Protein AF-A0A9D5UVC3-F1 (afdb_monomer_lite)

Radius of gyration: 24.71 Å; chains: 1; bounding box: 55×66×66 Å

Structure (mmCIF, N/CA/C/O backbone):
data_AF-A0A9D5UVC3-F1
#
_entry.id   AF-A0A9D5UVC3-F1
#
loop_
_atom_site.group_PDB
_atom_site.id
_atom_site.type_symbol
_atom_site.label_atom_id
_atom_site.label_alt_id
_atom_site.label_comp_id
_atom_site.label_asym_id
_atom_site.label_entity_id
_atom_site.label_seq_id
_atom_site.pdbx_PDB_ins_code
_atom_site.Cartn_x
_atom_site.Cartn_y
_atom_site.Cartn_z
_atom_site.occupancy
_atom_site.B_iso_or_equiv
_atom_site.auth_seq_id
_atom_site.auth_comp_id
_atom_site.auth_asym_id
_atom_site.auth_atom_id
_atom_site.pdbx_PDB_model_num
ATOM 1 N N . MET A 1 1 ? -4.762 8.737 14.247 1.00 77.88 1 MET A N 1
ATOM 2 C CA . MET A 1 1 ? -5.293 8.093 13.021 1.00 77.88 1 MET A CA 1
ATOM 3 C C . MET A 1 1 ? -6.642 7.444 13.323 1.00 77.88 1 MET A C 1
ATOM 5 O O . MET A 1 1 ? -6.804 6.966 14.441 1.00 77.88 1 MET A O 1
ATOM 9 N N . LEU A 1 2 ? -7.604 7.465 12.393 1.00 88.44 2 LEU A N 1
ATOM 10 C CA . LEU A 1 2 ? -8.860 6.707 12.520 1.00 88.44 2 LEU A CA 1
ATOM 11 C C . LEU A 1 2 ? -8.697 5.312 11.890 1.00 88.44 2 LEU A C 1
ATOM 13 O O . LEU A 1 2 ? -7.857 5.165 10.998 1.00 88.44 2 LEU A O 1
ATOM 17 N N . PRO A 1 3 ? -9.431 4.293 12.371 1.00 95.75 3 PRO A N 1
ATOM 18 C CA . PRO A 1 3 ? -9.443 2.984 11.737 1.00 95.75 3 PRO A CA 1
ATOM 19 C C . PRO A 1 3 ? -10.254 3.008 10.436 1.00 95.75 3 PRO A C 1
ATOM 21 O O . PRO A 1 3 ? -11.288 3.670 10.378 1.00 95.75 3 PRO A O 1
ATOM 24 N N . HIS A 1 4 ? -9.792 2.267 9.428 1.00 97.69 4 HIS A N 1
ATOM 25 C CA . HIS A 1 4 ? -10.436 2.128 8.120 1.00 97.69 4 HIS A CA 1
ATOM 26 C C . HIS A 1 4 ? -10.384 0.685 7.624 1.00 97.69 4 HIS A C 1
ATOM 28 O O . HIS A 1 4 ? -9.487 -0.079 7.997 1.00 97.69 4 HIS A O 1
ATOM 34 N N . ARG A 1 5 ? -11.345 0.324 6.770 1.00 98.12 5 ARG A N 1
ATOM 35 C CA . ARG A 1 5 ? -11.509 -1.044 6.265 1.00 98.12 5 ARG A CA 1
ATOM 36 C C . ARG A 1 5 ? -10.545 -1.412 5.143 1.00 98.12 5 ARG A C 1
ATOM 38 O O . ARG A 1 5 ? -10.049 -2.533 5.112 1.00 98.12 5 ARG A O 1
ATOM 45 N N . TYR A 1 6 ? -10.337 -0.517 4.185 1.00 98.75 6 TYR A N 1
ATOM 46 C CA . TYR A 1 6 ? -9.490 -0.776 3.026 1.00 98.75 6 TYR A CA 1
ATOM 47 C C . TYR A 1 6 ? -8.231 0.059 3.124 1.00 98.75 6 TYR A C 1
ATOM 49 O O . TYR A 1 6 ? -8.302 1.264 3.364 1.00 98.75 6 TYR A O 1
ATOM 57 N N . TRP A 1 7 ? -7.098 -0.565 2.835 1.00 98.69 7 TRP A N 1
ATOM 58 C CA . TRP A 1 7 ? -5.808 0.104 2.771 1.00 98.69 7 TRP A CA 1
ATOM 59 C C . TRP A 1 7 ? -5.109 -0.255 1.470 1.00 98.69 7 TRP A C 1
ATOM 61 O O . TRP A 1 7 ? -5.012 -1.427 1.112 1.00 98.69 7 TRP A O 1
ATOM 71 N N . ARG A 1 8 ? -4.644 0.760 0.743 1.00 98.62 8 ARG A N 1
ATOM 72 C CA . ARG A 1 8 ? -4.061 0.636 -0.593 1.00 98.62 8 ARG A CA 1
ATOM 73 C C . ARG A 1 8 ? -2.726 1.350 -0.661 1.00 98.62 8 ARG A C 1
ATOM 75 O O . ARG A 1 8 ? -2.625 2.509 -0.268 1.00 98.62 8 ARG A O 1
ATOM 82 N N . ILE A 1 9 ? -1.738 0.684 -1.243 1.00 98.75 9 ILE A N 1
ATOM 83 C CA . ILE A 1 9 ? -0.513 1.323 -1.714 1.00 98.75 9 ILE A CA 1
ATOM 84 C C . ILE A 1 9 ? -0.660 1.517 -3.218 1.00 98.75 9 ILE A C 1
ATOM 86 O O . ILE A 1 9 ? -0.867 0.558 -3.963 1.00 98.75 9 ILE A O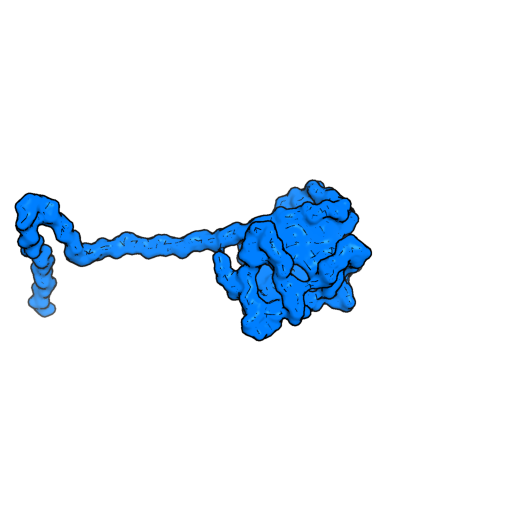 1
ATOM 90 N N . HIS A 1 10 ? -0.607 2.772 -3.652 1.00 98.50 10 HIS A N 1
ATOM 91 C CA . HIS A 1 10 ? -0.642 3.153 -5.059 1.00 98.50 10 HIS A CA 1
ATOM 92 C C . HIS A 1 10 ? 0.732 3.680 -5.455 1.00 98.50 10 HIS A C 1
ATOM 94 O O . HIS A 1 10 ? 1.192 4.695 -4.934 1.00 98.50 10 HIS A O 1
ATOM 100 N N . ILE A 1 11 ? 1.391 2.944 -6.336 1.00 98.44 11 ILE A N 1
ATOM 101 C CA . ILE A 1 11 ? 2.739 3.205 -6.821 1.00 98.44 11 ILE A CA 1
ATOM 102 C C . ILE A 1 11 ? 2.607 4.072 -8.062 1.00 98.44 11 ILE A C 1
ATOM 104 O O . ILE A 1 11 ? 1.760 3.820 -8.909 1.00 98.44 11 ILE A O 1
ATOM 108 N N . THR A 1 12 ? 3.431 5.109 -8.144 1.00 96.69 12 THR A N 1
ATOM 109 C CA . THR A 1 12 ? 3.479 6.012 -9.298 1.00 96.69 12 THR A CA 1
ATOM 110 C C . THR A 1 12 ? 4.791 5.883 -10.062 1.00 96.69 12 THR A C 1
ATOM 112 O O . THR A 1 12 ? 4.869 6.292 -11.216 1.00 96.69 12 THR A O 1
ATOM 115 N N . GLN A 1 13 ? 5.821 5.303 -9.440 1.00 97.44 13 GLN A N 1
ATOM 116 C CA . GLN A 1 13 ? 7.110 5.075 -10.077 1.00 97.44 13 GLN A CA 1
ATOM 117 C C . GLN A 1 13 ? 7.876 3.936 -9.397 1.00 97.44 13 GLN A C 1
ATOM 119 O O . GLN A 1 13 ? 7.963 3.878 -8.169 1.00 97.44 13 GLN A O 1
ATOM 124 N N . SER A 1 14 ? 8.456 3.041 -10.196 1.00 97.69 14 SER A N 1
ATOM 125 C CA . SER A 1 14 ? 9.523 2.131 -9.765 1.00 97.69 14 SER A CA 1
ATOM 126 C C . SER A 1 14 ? 10.891 2.813 -9.853 1.00 97.69 14 SER A C 1
ATOM 128 O O . SER A 1 14 ? 11.050 3.762 -10.615 1.00 97.69 14 SER A O 1
ATOM 130 N N . THR A 1 15 ? 11.903 2.286 -9.171 1.00 97.62 15 THR A N 1
ATOM 131 C CA . THR A 1 15 ? 13.302 2.770 -9.239 1.00 97.62 15 THR A CA 1
ATOM 132 C C . THR A 1 15 ? 13.918 2.769 -10.645 1.00 97.62 15 THR A C 1
ATOM 134 O O . THR A 1 15 ? 14.904 3.463 -10.893 1.00 97.62 15 THR A O 1
ATOM 137 N N . PHE A 1 16 ? 13.353 2.014 -11.592 1.00 94.94 16 PHE A N 1
ATOM 138 C CA . PHE A 1 16 ? 13.734 2.037 -13.010 1.00 94.94 16 PHE A CA 1
ATOM 139 C C . PHE A 1 16 ? 12.848 2.927 -13.892 1.00 94.94 16 PHE A C 1
ATOM 141 O O . PHE A 1 16 ? 13.066 3.018 -15.103 1.00 94.94 16 PHE A O 1
ATOM 148 N N . GLY A 1 17 ? 11.886 3.624 -13.295 1.00 95.69 17 GLY A N 1
ATOM 149 C CA . GLY A 1 17 ? 10.993 4.568 -13.950 1.00 95.69 17 GLY A CA 1
ATOM 150 C C . GLY A 1 17 ? 9.536 4.109 -13.988 1.00 95.69 17 GLY A C 1
ATOM 151 O O . GLY A 1 17 ? 9.196 2.945 -13.770 1.00 95.69 17 GLY A O 1
ATOM 152 N N . ALA A 1 18 ? 8.660 5.060 -14.303 1.00 95.94 18 ALA A N 1
ATOM 153 C CA . ALA A 1 18 ? 7.204 4.913 -14.323 1.00 95.94 18 ALA A CA 1
ATOM 154 C C . ALA A 1 18 ? 6.697 3.778 -15.238 1.00 95.94 18 ALA A C 1
ATOM 156 O O . ALA A 1 18 ? 5.767 3.051 -14.887 1.00 95.94 18 ALA A O 1
ATOM 157 N N . THR A 1 19 ? 7.361 3.554 -16.375 1.00 95.81 19 THR A N 1
ATOM 158 C CA . THR A 1 19 ? 6.969 2.546 -17.376 1.00 95.81 19 THR A CA 1
ATOM 159 C C . THR A 1 19 ? 7.496 1.139 -17.091 1.00 95.81 19 THR A C 1
ATOM 161 O O . THR A 1 19 ? 7.169 0.203 -17.822 1.00 95.81 19 THR A O 1
ATOM 164 N N . MET A 1 20 ? 8.305 0.982 -16.043 1.00 96.31 20 MET A N 1
ATOM 165 C CA . MET A 1 20 ? 8.898 -0.293 -15.646 1.00 96.31 20 MET A CA 1
ATOM 166 C C . MET A 1 20 ? 8.057 -0.987 -14.576 1.00 96.31 20 MET A C 1
ATOM 168 O O . MET A 1 20 ? 7.159 -0.390 -13.985 1.00 96.31 20 MET A O 1
ATOM 172 N N . GLN A 1 21 ? 8.327 -2.273 -14.366 1.00 97.00 21 GLN A N 1
ATOM 173 C CA . GLN A 1 21 ? 7.583 -3.115 -13.434 1.00 97.00 21 GLN A CA 1
ATOM 174 C C . GLN A 1 21 ? 7.979 -2.890 -11.975 1.00 97.00 21 GLN A C 1
ATOM 176 O O . GLN A 1 21 ? 9.071 -2.419 -11.673 1.00 97.00 21 GLN A O 1
ATOM 181 N N . VAL A 1 22 ? 7.082 -3.277 -11.070 1.00 98.00 22 VAL A N 1
ATOM 182 C CA . VAL A 1 22 ? 7.303 -3.235 -9.626 1.00 98.00 22 VAL A CA 1
ATOM 183 C C . VAL A 1 22 ? 7.017 -4.597 -8.999 1.00 98.00 22 VAL A C 1
ATOM 185 O O . VAL A 1 22 ? 6.075 -5.291 -9.393 1.00 98.00 22 VAL A O 1
ATOM 188 N N 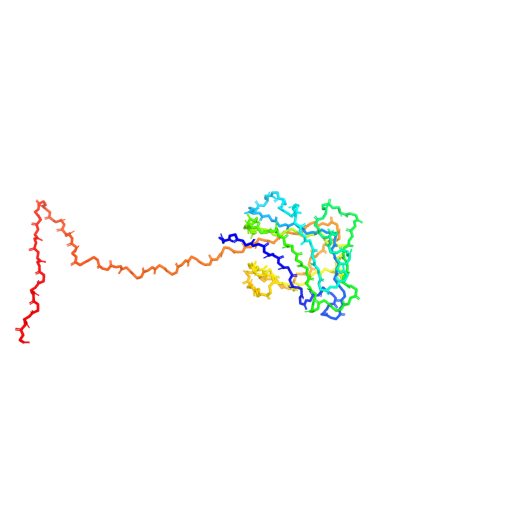. CYS A 1 23 ? 7.866 -4.992 -8.055 1.00 97.62 23 CYS A N 1
ATOM 189 C CA . CYS A 1 23 ? 7.928 -6.317 -7.467 1.00 97.62 23 CYS A CA 1
ATOM 190 C C . CYS A 1 23 ? 8.260 -6.243 -5.973 1.00 97.62 23 CYS A C 1
ATOM 192 O O . CYS A 1 23 ? 9.268 -5.661 -5.572 1.00 97.62 23 CYS A O 1
ATOM 194 N N . LEU A 1 24 ? 7.467 -6.929 -5.157 1.00 98.50 24 LEU A N 1
ATOM 195 C CA . LEU A 1 24 ? 7.690 -7.071 -3.719 1.00 98.50 24 LEU A CA 1
ATOM 196 C C . LEU A 1 24 ? 7.469 -8.532 -3.325 1.00 98.50 24 LEU A C 1
ATOM 198 O O . LEU A 1 24 ? 6.630 -9.214 -3.919 1.00 98.50 24 LEU A O 1
ATOM 202 N N . TYR A 1 25 ? 8.241 -8.997 -2.345 1.00 98.62 25 TYR A N 1
ATOM 203 C CA . TYR A 1 25 ? 7.977 -10.263 -1.674 1.00 98.62 25 TYR A CA 1
ATOM 204 C C . TYR A 1 25 ? 6.789 -10.107 -0.728 1.00 98.62 25 TYR A C 1
ATOM 206 O O . TYR A 1 25 ? 5.829 -10.833 -0.872 1.00 98.62 25 TYR A O 1
ATOM 214 N N . GLU A 1 26 ? 6.816 -9.107 0.157 1.00 98.44 26 GLU A N 1
ATOM 215 C CA . GLU A 1 26 ? 5.850 -8.985 1.256 1.00 98.44 26 GLU A CA 1
ATOM 216 C C . GLU A 1 26 ? 5.539 -7.516 1.567 1.00 98.44 26 GLU A C 1
ATOM 218 O O . GLU A 1 26 ? 6.385 -6.630 1.378 1.00 98.44 26 GLU A O 1
ATOM 223 N N . VAL A 1 27 ? 4.347 -7.272 2.102 1.00 98.75 27 VAL A N 1
ATOM 224 C CA . VAL A 1 27 ? 3.890 -6.017 2.685 1.00 98.75 27 VAL A CA 1
ATOM 225 C C . VAL A 1 27 ? 3.126 -6.307 3.971 1.00 98.75 27 VAL A C 1
ATOM 227 O O . VAL A 1 27 ? 2.152 -7.043 3.971 1.00 98.75 27 VAL A O 1
ATOM 230 N N . GLU A 1 28 ? 3.508 -5.640 5.054 1.00 98.69 28 GLU A N 1
ATOM 231 C CA . GLU A 1 28 ? 2.757 -5.688 6.311 1.00 98.69 28 GLU A CA 1
ATOM 232 C C . GLU A 1 28 ? 2.155 -4.323 6.624 1.00 98.69 28 GLU A C 1
ATOM 234 O O . GLU A 1 28 ? 2.770 -3.275 6.373 1.00 98.69 28 GLU A O 1
ATOM 239 N N . MET A 1 29 ? 0.979 -4.341 7.246 1.00 98.62 29 MET A N 1
ATOM 240 C CA . MET A 1 29 ? 0.320 -3.149 7.773 1.00 98.62 29 MET A CA 1
ATOM 241 C C . MET A 1 29 ? 0.219 -3.254 9.287 1.00 98.62 29 MET A C 1
ATOM 243 O O . MET A 1 29 ? -0.348 -4.205 9.817 1.00 98.62 29 MET A O 1
ATOM 247 N N . ARG A 1 30 ? 0.778 -2.269 9.994 1.00 98.56 30 ARG A N 1
ATOM 248 C CA . ARG A 1 30 ? 0.981 -2.344 11.444 1.00 98.56 30 ARG A CA 1
ATOM 249 C C . ARG A 1 30 ? 0.299 -1.187 12.153 1.00 98.56 30 ARG A C 1
ATOM 251 O O . ARG A 1 30 ? 0.525 -0.025 11.818 1.00 98.56 30 ARG A O 1
ATOM 258 N N . GLY A 1 31 ? -0.483 -1.490 13.184 1.00 96.81 31 GLY A N 1
ATOM 259 C CA . GLY A 1 31 ? -1.290 -0.496 13.906 1.00 96.81 31 GLY A CA 1
ATOM 260 C C . GLY A 1 31 ? -0.508 0.344 14.904 1.00 96.81 31 GLY A C 1
ATOM 261 O O . GLY A 1 31 ? -0.966 1.400 15.336 1.00 96.81 31 GLY A O 1
ATOM 262 N N . THR A 1 32 ? 0.704 -0.094 15.230 1.00 96.25 32 THR A N 1
ATOM 263 C CA . THR A 1 32 ? 1.704 0.668 15.973 1.00 96.25 32 THR A CA 1
ATOM 264 C C . THR A 1 32 ? 3.058 0.502 15.298 1.00 96.25 32 THR A C 1
ATOM 266 O O . THR A 1 32 ? 3.326 -0.541 14.706 1.00 96.25 32 THR A O 1
ATOM 269 N N . ILE A 1 33 ? 3.939 1.488 15.447 1.00 96.88 33 ILE A N 1
ATOM 270 C CA . ILE A 1 33 ? 5.326 1.413 14.966 1.00 96.88 33 ILE A CA 1
ATOM 271 C C . ILE A 1 33 ? 6.030 0.211 15.614 1.00 96.88 33 ILE A C 1
ATOM 273 O O . ILE A 1 33 ? 6.013 0.082 16.840 1.00 96.88 33 ILE A O 1
ATOM 277 N N . GLY A 1 34 ? 6.612 -0.678 14.802 1.00 96.44 34 GLY A N 1
ATOM 278 C CA . GLY A 1 34 ? 7.218 -1.933 15.262 1.00 96.44 34 GLY A CA 1
ATOM 279 C C . GLY A 1 34 ? 6.223 -2.969 15.803 1.00 96.44 34 GLY A C 1
ATOM 280 O O . GLY A 1 34 ? 6.638 -3.937 16.439 1.00 96.44 34 GLY A O 1
ATOM 281 N N . GLY A 1 35 ? 4.921 -2.750 15.598 1.00 97.62 35 GLY A N 1
ATOM 282 C CA . GLY A 1 35 ? 3.862 -3.685 15.965 1.00 97.62 35 GLY A CA 1
ATOM 283 C C . GLY A 1 35 ? 3.803 -4.911 15.047 1.00 97.62 35 GLY A C 1
ATOM 284 O O . GLY A 1 35 ? 4.536 -4.984 14.058 1.00 97.62 35 GLY A O 1
ATOM 285 N N . PRO A 1 36 ? 2.930 -5.881 15.367 1.00 98.19 36 PRO A N 1
ATOM 286 C CA . PRO A 1 36 ? 2.696 -7.027 14.499 1.00 98.19 36 PRO A CA 1
ATOM 287 C C . PRO A 1 36 ? 1.986 -6.606 13.209 1.00 98.19 36 PRO A C 1
ATOM 289 O O . PRO A 1 36 ? 1.276 -5.594 13.183 1.00 98.19 36 PRO A O 1
ATOM 292 N N . ASP A 1 37 ? 2.151 -7.422 12.171 1.00 98.50 37 ASP A N 1
ATOM 293 C CA . ASP A 1 37 ? 1.304 -7.371 10.986 1.00 98.50 37 ASP A CA 1
ATOM 294 C C . ASP A 1 37 ? -0.168 -7.602 11.357 1.00 98.50 37 ASP A C 1
ATOM 296 O O . ASP A 1 37 ? -0.490 -8.393 12.249 1.00 98.50 37 ASP A O 1
ATOM 300 N N . GLN A 1 38 ? -1.057 -6.882 10.681 1.00 98.38 38 GLN A N 1
ATOM 301 C CA . GLN A 1 38 ? -2.501 -6.996 10.833 1.00 98.38 38 GLN A CA 1
ATOM 302 C C . GLN A 1 38 ? -3.174 -7.660 9.634 1.00 98.38 38 GLN A C 1
ATOM 304 O O . GLN A 1 38 ? -4.367 -7.940 9.734 1.00 98.38 38 GLN A O 1
ATOM 309 N N . CYS A 1 39 ? -2.461 -7.887 8.525 1.00 98.12 39 CYS A N 1
ATOM 310 C CA . CYS A 1 39 ? -2.991 -8.421 7.270 1.00 98.12 39 CYS A CA 1
ATOM 311 C C . CYS A 1 39 ? -3.346 -9.920 7.346 1.00 98.12 39 CYS A C 1
ATOM 313 O O . CYS A 1 39 ? -2.932 -10.724 6.515 1.00 98.12 39 CYS A O 1
ATOM 315 N N . ASP A 1 40 ? -4.189 -10.287 8.310 1.00 95.31 40 ASP A N 1
ATOM 316 C CA . ASP A 1 40 ? -4.726 -11.629 8.520 1.00 95.31 40 ASP A CA 1
ATOM 317 C C . ASP A 1 40 ? -6.254 -11.650 8.343 1.00 95.31 40 ASP A C 1
ATOM 319 O O . ASP A 1 40 ? -6.968 -10.726 8.738 1.00 95.31 40 ASP A O 1
ATOM 323 N N . GLY A 1 41 ? -6.769 -12.723 7.740 1.00 94.94 41 GLY A N 1
ATOM 324 C CA . GLY A 1 41 ? -8.207 -12.965 7.561 1.00 94.94 41 GLY A CA 1
ATOM 325 C C . GLY A 1 41 ? -8.947 -12.086 6.538 1.00 94.94 41 GLY A C 1
ATOM 326 O O . GLY A 1 41 ? -10.136 -12.318 6.308 1.00 94.94 41 GLY A O 1
ATOM 327 N N . GLY A 1 42 ? -8.282 -11.113 5.913 1.00 97.69 42 GLY A N 1
ATOM 328 C CA . GLY A 1 42 ? -8.845 -10.247 4.877 1.00 97.69 42 GLY A CA 1
ATOM 329 C C . GLY A 1 42 ? -8.604 -10.735 3.445 1.00 97.69 42 GLY A C 1
ATOM 330 O O . GLY A 1 42 ? -8.238 -11.884 3.191 1.00 97.69 42 GLY A O 1
ATOM 331 N N . VAL A 1 43 ? -8.842 -9.846 2.478 1.00 98.62 43 VAL A N 1
ATOM 332 C CA . VAL A 1 43 ? -8.733 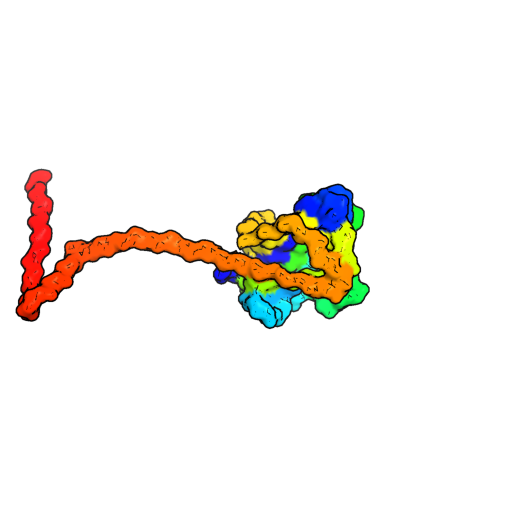-10.142 1.043 1.00 98.62 43 VAL A CA 1
ATOM 333 C C . VAL A 1 43 ? -7.770 -9.173 0.366 1.00 98.62 43 VAL A C 1
ATOM 335 O O . VAL A 1 43 ? -8.018 -7.969 0.285 1.00 98.62 43 VAL A O 1
ATOM 338 N N . ALA A 1 44 ? -6.692 -9.721 -0.188 1.00 98.75 44 ALA A N 1
ATOM 339 C CA . ALA A 1 44 ? -5.763 -8.981 -1.029 1.00 98.75 44 ALA A CA 1
ATOM 340 C C . ALA A 1 44 ? -6.308 -8.814 -2.455 1.00 98.75 44 ALA A C 1
ATOM 342 O O . ALA A 1 44 ? -6.886 -9.737 -3.034 1.00 98.75 44 ALA A O 1
ATOM 343 N N . SER A 1 45 ? -6.073 -7.650 -3.055 1.00 98.75 45 SER A N 1
ATOM 344 C CA . SER A 1 45 ? -6.325 -7.414 -4.481 1.00 98.75 45 SER A CA 1
ATOM 345 C C . SER A 1 45 ? -5.321 -6.431 -5.073 1.00 98.75 45 SER A C 1
ATOM 347 O O . SER A 1 45 ? -4.675 -5.675 -4.349 1.00 98.75 45 SER A O 1
ATOM 349 N N . ALA A 1 46 ? -5.161 -6.450 -6.393 1.00 98.56 46 ALA A N 1
ATOM 350 C CA . ALA A 1 46 ? -4.220 -5.596 -7.101 1.00 98.56 46 ALA A CA 1
ATOM 351 C C . ALA A 1 46 ? -4.723 -5.204 -8.493 1.00 98.56 46 ALA A C 1
ATOM 353 O O . ALA A 1 46 ? -5.446 -5.951 -9.152 1.00 98.56 46 ALA A O 1
ATOM 354 N N . SER A 1 47 ? -4.261 -4.044 -8.957 1.00 97.44 47 SER A N 1
ATOM 355 C CA . SER A 1 47 ? -4.449 -3.520 -10.320 1.00 97.44 47 SER A CA 1
ATOM 356 C C . SER A 1 47 ? -4.059 -4.513 -11.419 1.00 97.44 47 SER A C 1
ATOM 358 O O . SER A 1 47 ? -4.712 -4.603 -12.456 1.00 97.44 47 SER A O 1
ATOM 360 N N . HIS A 1 48 ? -2.992 -5.271 -11.174 1.00 97.00 48 HIS A N 1
ATOM 361 C CA . HIS A 1 48 ? -2.387 -6.223 -12.093 1.00 97.00 48 HIS A CA 1
ATOM 362 C C . HIS A 1 48 ? -2.073 -7.514 -11.349 1.00 97.00 48 HIS A C 1
ATOM 364 O O . HIS A 1 48 ? -1.827 -7.499 -10.143 1.00 97.00 48 HIS A O 1
ATOM 370 N N . ARG A 1 49 ? -2.060 -8.644 -12.068 1.00 97.25 49 ARG A N 1
ATOM 371 C CA . ARG A 1 49 ? -1.782 -9.972 -11.483 1.00 97.25 49 ARG A CA 1
ATOM 372 C C . ARG A 1 49 ? -2.558 -10.205 -10.182 1.00 97.25 49 ARG A C 1
ATOM 374 O O . ARG A 1 49 ? -2.001 -10.655 -9.184 1.00 97.25 49 ARG A O 1
ATOM 381 N N . ASN A 1 50 ? -3.846 -9.850 -10.190 1.00 98.06 50 ASN A N 1
ATOM 382 C CA . ASN A 1 50 ? -4.725 -9.967 -9.027 1.00 98.06 50 ASN A CA 1
ATOM 383 C C . ASN A 1 50 ? -4.804 -11.412 -8.504 1.00 98.06 50 ASN A C 1
ATOM 385 O O . ASN A 1 50 ? -4.957 -11.631 -7.310 1.00 98.06 50 ASN A O 1
ATOM 389 N N . ASP A 1 51 ? -4.611 -12.396 -9.388 1.00 98.12 51 ASP A N 1
ATOM 390 C CA . ASP A 1 51 ? -4.475 -13.820 -9.063 1.00 98.12 51 ASP A CA 1
ATOM 391 C C . ASP A 1 51 ? -3.301 -14.136 -8.119 1.00 98.12 51 ASP A C 1
ATOM 393 O O . ASP A 1 51 ? -3.248 -15.221 -7.548 1.00 98.12 51 ASP A O 1
ATOM 397 N N . ARG A 1 52 ? -2.368 -13.195 -7.943 1.00 98.25 52 ARG A N 1
ATOM 398 C CA . ARG A 1 52 ? -1.174 -13.312 -7.097 1.00 98.25 52 ARG A CA 1
ATOM 399 C C . ARG A 1 52 ? -1.078 -12.221 -6.037 1.00 98.25 52 ARG A C 1
ATOM 401 O O . ARG A 1 52 ? -0.053 -12.142 -5.372 1.00 98.25 52 ARG A O 1
ATOM 408 N N . ALA A 1 53 ? -2.100 -11.377 -5.884 1.00 98.56 53 ALA A N 1
ATOM 409 C CA . ALA A 1 53 ? -2.075 -10.278 -4.917 1.00 98.56 53 ALA A CA 1
ATOM 410 C C . ALA A 1 53 ? -1.897 -10.776 -3.473 1.00 98.56 53 ALA A C 1
ATOM 412 O O . ALA A 1 53 ? -1.259 -10.104 -2.674 1.00 98.56 53 ALA A O 1
ATOM 413 N N . TYR A 1 54 ? -2.406 -11.975 -3.165 1.00 98.44 54 TYR A N 1
ATOM 414 C CA . TYR A 1 54 ? -2.279 -12.604 -1.846 1.00 98.44 54 TYR A CA 1
ATOM 415 C C . TYR A 1 54 ? -0.826 -12.775 -1.387 1.00 98.44 54 TYR A C 1
ATOM 417 O O . TYR A 1 54 ? -0.577 -12.727 -0.193 1.00 98.44 54 TYR A O 1
ATOM 425 N N . ARG A 1 55 ? 0.126 -12.911 -2.321 1.00 98.62 55 ARG A N 1
ATOM 426 C CA . ARG A 1 55 ? 1.554 -13.067 -2.009 1.00 98.62 55 ARG A CA 1
ATOM 427 C C . ARG A 1 55 ? 2.170 -11.850 -1.346 1.00 98.62 55 ARG A C 1
ATOM 429 O O . ARG A 1 55 ? 3.246 -11.951 -0.805 1.00 98.62 55 ARG A O 1
ATOM 436 N N . LEU A 1 56 ? 1.529 -10.689 -1.450 1.00 98.62 56 LEU A N 1
ATOM 437 C CA . LEU A 1 56 ? 1.994 -9.493 -0.758 1.00 98.62 56 LEU A CA 1
ATOM 438 C C . LEU A 1 56 ? 1.661 -9.521 0.735 1.00 98.62 56 LEU A C 1
ATOM 440 O O . LEU A 1 56 ? 2.122 -8.632 1.426 1.00 98.62 56 LEU A O 1
ATOM 444 N N . PHE A 1 57 ? 0.819 -10.443 1.201 1.00 98.69 57 PHE A N 1
ATOM 445 C CA . PHE A 1 57 ? 0.232 -10.411 2.543 1.00 98.69 57 PHE A CA 1
ATOM 446 C C . PHE A 1 57 ? 0.121 -11.816 3.159 1.00 98.69 57 PHE A C 1
ATOM 448 O O . PHE A 1 57 ? -0.755 -12.064 3.987 1.00 98.69 57 PHE A O 1
ATOM 455 N N . ASP A 1 58 ? 0.914 -12.782 2.689 1.00 97.94 58 ASP A N 1
ATOM 456 C CA . ASP A 1 58 ? 0.859 -14.176 3.143 1.00 97.94 58 ASP A CA 1
ATOM 457 C C . ASP A 1 58 ? 1.992 -14.541 4.114 1.00 97.94 58 ASP A C 1
ATOM 459 O O . ASP A 1 58 ? 2.114 -15.703 4.514 1.00 97.94 58 ASP A O 1
ATOM 463 N N . ASN A 1 59 ? 2.775 -13.549 4.548 1.00 97.62 59 ASN A N 1
ATOM 464 C CA . ASN A 1 59 ? 3.936 -13.696 5.417 1.00 97.62 59 ASN A CA 1
ATOM 465 C C . ASN A 1 59 ? 4.988 -14.674 4.849 1.00 97.62 59 ASN A C 1
ATOM 467 O O . ASN A 1 59 ? 5.709 -15.339 5.607 1.00 97.62 59 ASN A O 1
ATOM 471 N N . ASN A 1 60 ? 5.096 -14.781 3.518 1.00 97.38 60 ASN A N 1
ATOM 472 C CA . ASN A 1 60 ? 6.028 -15.674 2.836 1.00 97.38 60 ASN A CA 1
ATOM 473 C C . ASN A 1 60 ? 7.116 -14.896 2.071 1.00 97.38 60 ASN A C 1
ATOM 475 O O . ASN A 1 60 ? 6.959 -14.575 0.892 1.00 97.38 60 ASN A O 1
ATOM 479 N N . PRO A 1 61 ? 8.327 -14.743 2.642 1.00 96.44 61 PRO A N 1
ATOM 480 C CA . PRO A 1 61 ? 9.392 -13.941 2.038 1.00 96.44 61 PRO A CA 1
ATOM 481 C C . PRO A 1 61 ? 10.058 -14.592 0.808 1.00 96.44 61 PRO A C 1
ATOM 483 O O . PRO A 1 61 ? 11.077 -14.097 0.328 1.00 96.44 61 PRO A O 1
ATOM 486 N N . SER A 1 62 ? 9.556 -15.739 0.334 1.00 96.25 62 SER A N 1
ATOM 487 C CA . SER A 1 62 ? 10.094 -16.471 -0.825 1.00 96.25 62 SER A CA 1
ATOM 488 C C . SER A 1 62 ? 9.192 -16.405 -2.059 1.00 96.25 62 SER A C 1
ATOM 490 O O . SER A 1 62 ? 9.632 -16.757 -3.158 1.00 96.25 62 SER A O 1
ATOM 492 N N . GLU A 1 63 ? 7.942 -15.970 -1.905 1.00 97.50 63 GLU A N 1
ATOM 493 C CA . GLU A 1 63 ? 7.022 -15.728 -3.011 1.00 97.50 63 GLU A CA 1
ATOM 494 C C . GLU A 1 63 ? 6.853 -14.230 -3.229 1.00 97.50 63 GLU A C 1
ATOM 496 O O . GLU A 1 63 ? 7.024 -13.438 -2.319 1.00 97.50 63 GLU A O 1
ATOM 501 N N . TYR A 1 64 ? 6.588 -13.828 -4.471 1.00 98.00 64 TYR A N 1
ATOM 502 C CA . TYR A 1 64 ? 6.470 -12.416 -4.811 1.00 98.00 64 TYR A CA 1
ATOM 503 C C . TYR A 1 64 ? 5.266 -12.149 -5.696 1.00 98.00 64 TYR A C 1
ATOM 505 O O . TYR A 1 64 ? 4.854 -12.983 -6.526 1.00 98.00 64 TYR A O 1
ATOM 513 N N . TRP A 1 65 ? 4.767 -10.929 -5.562 1.00 98.56 65 TRP A N 1
ATOM 514 C CA . TRP A 1 65 ? 3.923 -10.296 -6.552 1.00 98.56 65 TRP A CA 1
ATOM 515 C C . TRP A 1 65 ? 4.772 -9.395 -7.444 1.00 98.56 65 TRP A C 1
ATOM 517 O O . TRP A 1 65 ? 5.684 -8.705 -6.993 1.00 98.56 65 TRP A O 1
ATOM 527 N N . ILE A 1 66 ? 4.451 -9.409 -8.732 1.00 97.88 66 ILE A N 1
ATOM 528 C CA . ILE A 1 66 ? 4.997 -8.489 -9.721 1.00 97.88 66 ILE A CA 1
ATOM 529 C C . ILE A 1 66 ? 3.844 -8.022 -10.591 1.00 97.88 66 ILE A C 1
ATOM 531 O O . ILE A 1 66 ? 3.043 -8.849 -11.031 1.00 97.88 66 ILE A O 1
ATOM 535 N N . ASN A 1 67 ? 3.747 -6.725 -10.860 1.00 97.69 67 ASN A N 1
ATOM 536 C CA . ASN A 1 67 ? 2.659 -6.205 -11.690 1.00 97.69 67 ASN A CA 1
ATOM 537 C C . ASN A 1 67 ? 2.763 -6.704 -13.153 1.00 97.69 67 ASN A C 1
ATOM 539 O O . ASN A 1 67 ? 1.755 -7.009 -13.788 1.00 97.69 67 ASN A O 1
ATOM 543 N N . GLY A 1 68 ? 3.985 -6.858 -13.678 1.00 94.81 68 GLY A N 1
ATOM 544 C CA . GLY A 1 68 ? 4.261 -7.268 -15.059 1.00 94.81 68 GLY A CA 1
ATOM 545 C C . GLY A 1 68 ? 3.868 -6.226 -16.115 1.00 94.81 68 GLY A C 1
ATOM 546 O O . GLY A 1 68 ? 3.576 -6.608 -17.248 1.00 94.81 68 GLY A O 1
ATOM 547 N N . GLY A 1 69 ? 3.820 -4.946 -15.737 1.00 91.19 69 GLY A N 1
ATOM 548 C CA . GLY A 1 69 ? 3.445 -3.806 -16.580 1.00 91.19 69 GLY A CA 1
ATOM 549 C C . GLY A 1 69 ? 4.000 -2.485 -16.024 1.00 91.19 69 GLY A C 1
ATOM 550 O O . GLY A 1 69 ? 4.866 -2.525 -15.152 1.00 91.19 69 GLY A O 1
ATOM 551 N N . PRO A 1 70 ? 3.530 -1.320 -16.496 1.00 95.56 70 PRO A N 1
ATOM 552 C CA . PRO A 1 70 ? 3.948 -0.015 -15.979 1.00 95.56 70 PRO A CA 1
ATOM 553 C C . PRO A 1 70 ? 3.608 0.179 -14.494 1.00 95.56 70 PRO A C 1
ATOM 555 O O . PRO A 1 70 ? 2.495 -0.111 -14.048 1.00 95.56 70 PRO A O 1
ATOM 558 N N . SER A 1 71 ? 4.571 0.669 -13.718 1.00 95.94 71 SER A N 1
ATOM 559 C CA . SER A 1 71 ? 4.404 0.968 -12.293 1.00 95.94 71 SER A CA 1
ATOM 560 C C . SER A 1 71 ? 3.473 2.149 -12.017 1.00 95.94 71 SER A C 1
ATOM 562 O O . SER A 1 71 ? 2.852 2.149 -10.965 1.00 95.94 71 SER A O 1
ATOM 564 N N . GLU A 1 72 ? 3.333 3.103 -12.943 1.00 93.62 72 GLU A N 1
ATOM 565 C CA . GLU A 1 72 ? 2.599 4.365 -12.727 1.00 93.62 72 GLU A CA 1
ATOM 566 C C . GLU A 1 72 ? 1.104 4.233 -12.412 1.00 93.62 72 GLU A C 1
ATOM 568 O O . GLU A 1 72 ? 0.550 5.092 -11.731 1.00 93.62 72 GLU A O 1
ATOM 573 N N . ASP A 1 73 ? 0.485 3.134 -12.844 1.00 87.38 73 ASP A N 1
ATOM 574 C CA . ASP A 1 73 ? -0.918 2.805 -12.565 1.00 87.38 73 ASP A CA 1
ATOM 575 C C . ASP A 1 73 ? -1.051 1.581 -11.637 1.00 87.38 73 ASP A C 1
ATOM 577 O O . ASP A 1 73 ? -2.106 0.938 -11.552 1.00 87.38 73 ASP A O 1
ATOM 581 N N . SER A 1 74 ? 0.038 1.185 -10.971 1.00 97.50 74 SER A N 1
ATOM 582 C CA . SER A 1 74 ? 0.063 -0.036 -10.172 1.00 97.50 74 SER A CA 1
ATOM 583 C C . SER A 1 74 ? -0.320 0.223 -8.726 1.00 97.50 74 SER A C 1
ATOM 585 O O . SER A 1 74 ? 0.351 0.926 -7.982 1.00 97.50 74 SER A O 1
ATOM 587 N N . TRP A 1 75 ? -1.375 -0.442 -8.282 1.00 98.50 75 TRP A N 1
ATOM 588 C CA . TRP A 1 75 ? -1.727 -0.542 -6.872 1.00 98.50 75 TRP A CA 1
ATOM 589 C C . TRP A 1 75 ? -1.953 -1.980 -6.441 1.00 98.50 75 TRP A C 1
ATOM 591 O O . TRP A 1 75 ? -2.294 -2.849 -7.253 1.00 98.50 75 TRP A O 1
ATOM 601 N N . PHE A 1 76 ? -1.836 -2.175 -5.135 1.00 98.69 76 PHE A N 1
ATOM 602 C CA . PHE A 1 76 ? -2.325 -3.329 -4.400 1.00 98.69 76 PHE A CA 1
ATOM 603 C C . PHE A 1 76 ? -2.952 -2.861 -3.085 1.00 98.69 76 PHE A C 1
ATOM 605 O O . PHE A 1 76 ? -2.621 -1.795 -2.559 1.00 98.69 76 PHE A O 1
ATOM 612 N N . GLN A 1 77 ? -3.904 -3.630 -2.578 1.00 98.69 77 GLN A N 1
ATOM 613 C CA . GLN A 1 77 ? -4.673 -3.276 -1.396 1.00 98.69 77 GLN A CA 1
ATOM 614 C C . GLN A 1 77 ? -5.067 -4.505 -0.587 1.00 98.69 77 GLN A C 1
ATOM 616 O O . 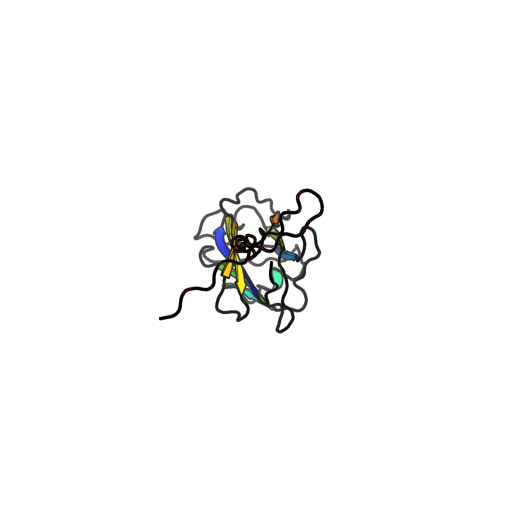GLN A 1 77 ? -5.112 -5.622 -1.109 1.00 98.69 77 GLN A O 1
ATOM 621 N N . TYR A 1 78 ? -5.441 -4.247 0.658 1.00 98.88 78 TYR A N 1
ATOM 622 C CA . TYR A 1 78 ? -6.009 -5.220 1.573 1.00 98.88 78 TYR A CA 1
ATOM 623 C C . TYR A 1 78 ? -7.384 -4.735 2.045 1.00 98.88 78 TYR A C 1
ATOM 625 O O . TYR A 1 78 ? -7.529 -3.594 2.491 1.00 98.88 78 TYR A O 1
ATOM 633 N N . ASP A 1 79 ? -8.396 -5.587 1.896 1.00 98.75 79 ASP A N 1
ATOM 634 C CA . ASP A 1 79 ? -9.713 -5.429 2.515 1.00 98.75 79 ASP A CA 1
ATOM 635 C C . ASP A 1 79 ? -9.739 -6.238 3.812 1.00 98.75 79 ASP A C 1
ATOM 637 O O . ASP A 1 79 ? -9.738 -7.468 3.766 1.00 98.75 79 ASP A O 1
ATOM 641 N N . PHE A 1 80 ? -9.792 -5.564 4.960 1.00 98.62 80 PHE A N 1
ATOM 642 C CA . PHE A 1 80 ? -9.862 -6.230 6.265 1.00 98.62 80 PHE A CA 1
ATOM 643 C C . PHE A 1 80 ? -11.225 -6.892 6.536 1.00 98.62 80 PHE A C 1
ATOM 645 O O . PHE A 1 80 ? -11.362 -7.689 7.460 1.00 98.62 80 PHE A O 1
ATOM 652 N N . GLY A 1 81 ? -12.236 -6.611 5.711 1.00 98.06 81 GLY A N 1
ATOM 653 C CA . GLY A 1 81 ? -13.594 -7.115 5.863 1.00 98.06 81 GLY A CA 1
ATOM 654 C C . GLY A 1 81 ? -14.491 -6.175 6.669 1.00 98.06 81 GLY A C 1
ATOM 655 O O . GLY A 1 81 ? -14.051 -5.285 7.395 1.00 98.06 81 GLY A O 1
ATOM 656 N N . ALA A 1 82 ? -15.803 -6.344 6.514 1.00 96.56 82 ALA A N 1
ATOM 657 C CA . ALA A 1 82 ? -16.780 -5.485 7.178 1.00 96.56 82 ALA A CA 1
ATOM 658 C C . ALA A 1 82 ? -16.694 -5.614 8.709 1.00 96.56 82 ALA A C 1
ATOM 660 O O . ALA A 1 82 ? -16.836 -6.712 9.242 1.00 96.56 82 ALA A O 1
ATOM 661 N N . GLY A 1 83 ? -16.526 -4.487 9.410 1.00 96.25 83 GLY A N 1
ATOM 662 C CA . GLY A 1 83 ? -16.435 -4.450 10.875 1.00 96.25 83 GLY A CA 1
ATOM 663 C C . GLY A 1 83 ? -15.039 -4.737 11.436 1.00 96.25 83 GLY A C 1
ATOM 664 O O . GLY A 1 83 ? -14.897 -4.845 12.653 1.00 96.25 83 GLY A O 1
ATOM 665 N N . HIS A 1 84 ? -14.026 -4.834 10.573 1.00 97.31 84 HIS A N 1
ATOM 666 C CA . HIS A 1 84 ? -12.632 -5.098 10.931 1.00 97.31 84 HIS A CA 1
ATOM 667 C C . HIS A 1 84 ? -11.727 -3.901 10.615 1.00 97.31 84 HIS A C 1
ATOM 669 O O . HIS A 1 84 ? -10.590 -4.062 10.188 1.00 97.31 84 HIS A O 1
ATOM 675 N N . ASP A 1 85 ? -12.236 -2.687 10.804 1.00 97.88 85 ASP A N 1
ATOM 676 C CA . ASP A 1 85 ? -11.504 -1.463 10.495 1.00 97.88 85 ASP A CA 1
ATOM 677 C C . ASP A 1 85 ? -10.236 -1.358 11.363 1.00 97.88 85 ASP A C 1
ATOM 679 O O . ASP A 1 85 ? -10.281 -1.537 12.586 1.00 97.88 85 ASP A O 1
ATOM 683 N N . VAL A 1 86 ? -9.099 -1.028 10.744 1.00 97.75 86 VAL A N 1
ATOM 684 C CA . VAL A 1 86 ? -7.795 -0.950 11.421 1.00 97.75 86 VAL A CA 1
ATOM 685 C C . VAL A 1 86 ? -7.121 0.398 11.229 1.00 97.75 86 VAL A C 1
ATOM 687 O O . VAL A 1 86 ? -7.308 1.079 10.222 1.00 97.75 86 VAL A O 1
ATOM 690 N N . ILE A 1 87 ? -6.294 0.775 12.200 1.00 97.38 87 ILE A N 1
ATOM 691 C CA . ILE A 1 87 ? -5.329 1.867 12.060 1.00 97.38 87 ILE A CA 1
ATOM 692 C C . ILE A 1 87 ? -4.061 1.294 11.425 1.00 97.38 87 ILE A C 1
ATOM 694 O O . ILE A 1 87 ? -3.615 0.241 11.856 1.00 97.38 87 ILE A O 1
ATOM 698 N N . VAL A 1 88 ? -3.443 2.013 10.486 1.00 97.56 88 VAL A N 1
ATOM 699 C CA . VAL A 1 88 ? -2.103 1.691 9.964 1.00 97.56 88 VAL A CA 1
ATOM 700 C C . VAL A 1 88 ? -1.142 2.812 10.334 1.00 97.56 88 VAL A C 1
ATOM 702 O O . VAL A 1 88 ? -1.217 3.902 9.781 1.00 97.56 88 VAL A O 1
ATOM 705 N N . ALA A 1 89 ? -0.255 2.561 11.292 1.00 97.56 89 ALA A N 1
ATOM 706 C CA . ALA A 1 89 ? 0.769 3.497 11.756 1.00 97.56 89 ALA A CA 1
ATOM 707 C C . ALA A 1 89 ? 2.140 3.261 11.099 1.00 97.56 89 ALA A C 1
ATOM 709 O O . ALA A 1 89 ? 2.980 4.159 11.078 1.00 97.56 89 ALA A O 1
ATOM 710 N N . GLU A 1 90 ? 2.383 2.066 10.565 1.00 98.31 90 GLU A N 1
ATOM 711 C CA . GLU A 1 90 ? 3.618 1.710 9.871 1.00 98.31 90 GLU A CA 1
ATOM 712 C C . GLU A 1 90 ? 3.319 0.716 8.744 1.00 98.31 90 GLU A C 1
ATOM 714 O O . GLU A 1 90 ? 2.518 -0.206 8.908 1.00 98.31 90 GLU A O 1
ATOM 719 N N . ILE A 1 91 ? 3.978 0.908 7.605 1.00 98.56 91 ILE A N 1
ATOM 720 C CA . ILE A 1 91 ? 4.049 -0.077 6.527 1.00 98.56 91 ILE A CA 1
ATOM 721 C C . ILE A 1 91 ? 5.434 -0.707 6.575 1.00 98.56 91 ILE A C 1
ATOM 723 O O . ILE A 1 91 ? 6.435 0.010 6.663 1.00 98.56 91 ILE A O 1
ATOM 727 N N . LYS A 1 92 ? 5.507 -2.027 6.437 1.00 98.69 92 LYS A N 1
ATOM 728 C CA . LYS A 1 92 ? 6.755 -2.714 6.106 1.00 98.69 92 LYS A CA 1
ATOM 729 C C . LYS A 1 92 ? 6.675 -3.249 4.689 1.00 98.69 92 LYS A C 1
ATOM 731 O O . LYS A 1 92 ? 5.665 -3.833 4.329 1.00 98.69 92 LYS A O 1
ATOM 736 N N . MET A 1 93 ? 7.732 -3.078 3.904 1.00 98.69 93 MET A N 1
ATOM 737 C CA . MET A 1 93 ? 7.849 -3.682 2.577 1.00 98.69 93 MET A CA 1
ATOM 738 C C . MET A 1 93 ? 9.128 -4.502 2.483 1.00 98.69 93 MET A C 1
ATOM 740 O O . MET A 1 93 ? 10.197 -4.035 2.882 1.00 98.69 93 MET A O 1
ATOM 744 N N . LEU A 1 94 ? 9.026 -5.697 1.910 1.00 98.62 94 LEU A N 1
ATOM 745 C CA . LEU A 1 94 ? 10.161 -6.548 1.584 1.00 98.62 94 LEU A CA 1
ATOM 746 C C . LEU A 1 94 ? 10.358 -6.566 0.057 1.00 98.62 94 LEU A C 1
ATOM 748 O O . LEU A 1 94 ? 9.574 -7.198 -0.655 1.00 98.62 94 LEU A O 1
ATOM 752 N N . PRO A 1 95 ? 11.379 -5.881 -0.480 1.00 98.06 95 PRO A N 1
ATOM 753 C CA . PRO A 1 95 ? 11.633 -5.831 -1.914 1.00 98.06 95 PRO A CA 1
ATOM 754 C C . PRO A 1 95 ? 12.300 -7.105 -2.436 1.00 98.06 95 PRO A C 1
ATOM 756 O O . PRO A 1 95 ? 13.107 -7.740 -1.746 1.00 98.06 95 PRO A O 1
ATOM 759 N N . ARG A 1 96 ? 12.061 -7.417 -3.717 1.00 97.12 96 ARG A N 1
ATOM 760 C CA . ARG A 1 96 ? 12.808 -8.479 -4.413 1.00 97.12 96 ARG A CA 1
ATOM 761 C C . ARG A 1 96 ? 14.266 -8.104 -4.666 1.00 97.12 96 ARG A C 1
ATOM 763 O O . ARG A 1 96 ? 15.168 -8.923 -4.508 1.00 97.12 96 ARG A O 1
ATOM 770 N N . GLY A 1 97 ? 14.471 -6.859 -5.063 1.00 96.25 97 GLY A N 1
ATOM 771 C CA . GLY A 1 97 ? 15.734 -6.276 -5.492 1.00 96.25 97 GLY A CA 1
ATOM 772 C C . GLY A 1 97 ? 15.573 -4.768 -5.612 1.00 96.25 97 GLY A C 1
ATOM 773 O O . GLY A 1 97 ? 14.496 -4.238 -5.345 1.00 96.25 97 GLY A O 1
ATOM 774 N N . TRP A 1 98 ? 16.629 -4.070 -6.007 1.00 96.38 98 TRP A N 1
ATOM 775 C CA . TRP A 1 98 ? 16.579 -2.615 -6.097 1.00 96.38 98 TRP A CA 1
ATOM 776 C C . TRP A 1 98 ? 15.782 -2.138 -7.321 1.00 96.38 98 TRP A C 1
ATOM 778 O O . TRP A 1 98 ? 14.953 -1.252 -7.174 1.00 96.38 98 TRP A O 1
ATOM 788 N N . GLU A 1 99 ? 15.976 -2.764 -8.483 1.00 91.06 99 GLU A N 1
ATOM 789 C CA . GLU A 1 99 ? 15.544 -2.355 -9.835 1.00 91.06 99 GLU A CA 1
ATOM 790 C C . GLU A 1 99 ? 14.026 -2.238 -10.045 1.00 91.06 99 GLU A C 1
ATOM 792 O O . GLU A 1 99 ? 13.558 -1.533 -10.932 1.00 91.06 99 GLU A O 1
ATOM 797 N N . GLU A 1 100 ? 13.254 -2.981 -9.259 1.00 95.62 100 GLU A N 1
ATOM 798 C CA . GLU A 1 100 ? 11.803 -3.138 -9.419 1.00 95.62 100 GLU A CA 1
ATOM 799 C C . GLU A 1 100 ? 11.094 -2.786 -8.110 1.00 95.62 100 GLU A C 1
ATOM 801 O O . GLU A 1 100 ? 10.029 -3.316 -7.810 1.00 95.62 100 GLU A O 1
ATOM 806 N N . SER A 1 101 ? 11.703 -1.942 -7.280 1.00 98.19 101 SER 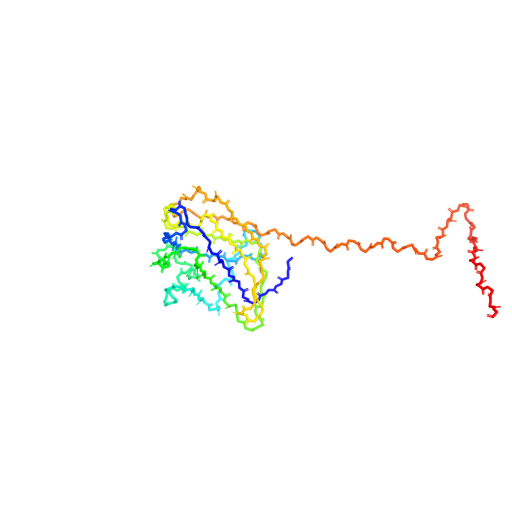A N 1
ATOM 807 C CA . SER A 1 101 ? 11.099 -1.497 -6.026 1.00 98.19 101 SER A CA 1
ATOM 808 C C . SER A 1 101 ? 10.324 -0.189 -6.210 1.00 98.19 101 SER A C 1
ATOM 810 O O . SER A 1 101 ? 10.649 0.584 -7.113 1.00 98.19 101 SER A O 1
ATOM 812 N N . PRO A 1 102 ? 9.311 0.098 -5.372 1.00 98.19 102 PRO A N 1
ATOM 813 C CA . PRO A 1 102 ? 8.615 1.384 -5.396 1.00 98.19 102 PRO A CA 1
ATOM 814 C C . PRO A 1 102 ? 9.564 2.552 -5.084 1.00 98.19 102 PRO A C 1
ATOM 816 O O . PRO A 1 102 ? 10.132 2.610 -3.997 1.00 98.19 102 PRO A O 1
ATOM 819 N N . GLU A 1 103 ? 9.722 3.502 -6.001 1.00 98.38 103 GLU A N 1
ATOM 820 C CA . GLU A 1 103 ? 10.447 4.757 -5.747 1.00 98.38 103 GLU A CA 1
ATOM 821 C C . GLU A 1 103 ? 9.496 5.832 -5.217 1.00 98.38 103 GLU A C 1
ATOM 823 O O . GLU A 1 103 ? 9.766 6.439 -4.177 1.00 98.38 103 GLU A O 1
ATOM 828 N N . ASP A 1 104 ? 8.361 5.994 -5.905 1.00 98.38 104 ASP A N 1
ATOM 829 C CA . ASP A 1 104 ? 7.298 6.924 -5.544 1.00 98.38 104 ASP A CA 1
ATOM 830 C C . ASP A 1 104 ? 5.987 6.165 -5.353 1.00 98.38 104 ASP A C 1
ATOM 832 O O . ASP A 1 104 ? 5.548 5.405 -6.225 1.00 98.38 104 ASP A O 1
ATOM 836 N N . PHE A 1 105 ? 5.347 6.370 -4.205 1.00 98.56 105 PHE A N 1
ATOM 837 C CA . PHE A 1 105 ? 4.070 5.746 -3.886 1.00 98.56 105 PHE A CA 1
ATOM 838 C C . PHE A 1 105 ? 3.319 6.503 -2.791 1.00 98.56 105 PHE A C 1
ATOM 840 O O . PHE A 1 105 ? 3.876 7.302 -2.033 1.00 98.56 105 PHE A O 1
ATOM 847 N N . VAL A 1 106 ? 2.026 6.218 -2.685 1.00 98.44 106 VAL A N 1
ATOM 848 C CA . VAL A 1 106 ? 1.140 6.777 -1.665 1.00 98.44 106 VAL A CA 1
ATOM 849 C C . VAL A 1 106 ? 0.405 5.674 -0.913 1.00 98.44 106 VAL A C 1
ATOM 851 O O . VAL A 1 106 ? -0.010 4.679 -1.509 1.00 98.44 106 VAL A O 1
ATOM 854 N N . LEU A 1 107 ? 0.213 5.869 0.392 1.00 98.38 107 LEU A N 1
ATOM 855 C CA . LEU A 1 107 ? -0.715 5.079 1.200 1.00 98.38 107 LEU A CA 1
ATOM 856 C C . LEU A 1 107 ? -2.074 5.767 1.212 1.00 98.38 107 LEU A C 1
ATOM 858 O O . LEU A 1 107 ? -2.186 6.976 1.446 1.00 98.38 107 LEU A O 1
ATOM 862 N N . GLN A 1 108 ? -3.111 4.975 0.992 1.00 98.19 108 GLN A N 1
ATOM 863 C CA . GLN A 1 108 ? -4.487 5.426 0.929 1.00 98.19 108 GLN A CA 1
ATOM 864 C C . GLN A 1 108 ? -5.382 4.515 1.755 1.0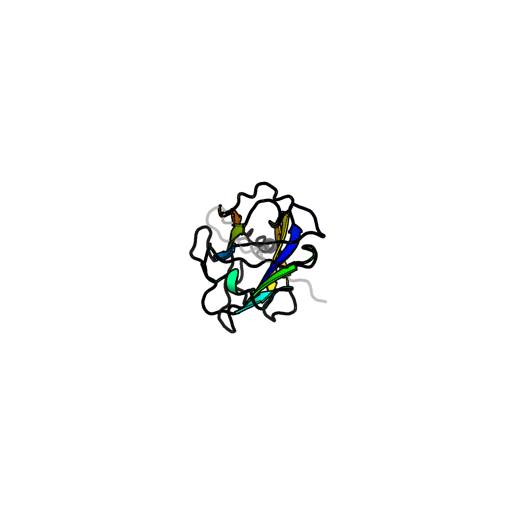0 98.19 108 GLN A C 1
ATOM 866 O O . GLN A 1 108 ? -5.119 3.319 1.866 1.00 98.19 108 GLN A O 1
ATOM 871 N N . TRP A 1 109 ? -6.467 5.075 2.275 1.00 98.06 109 TRP A N 1
ATOM 872 C CA . TRP A 1 109 ? -7.535 4.312 2.909 1.00 98.06 109 TRP A CA 1
ATOM 873 C C . TRP A 1 109 ? -8.866 4.526 2.189 1.00 98.06 109 TRP A C 1
ATOM 875 O O . TRP A 1 109 ? -9.048 5.516 1.475 1.00 98.06 109 TRP A O 1
ATOM 885 N N . SER A 1 110 ? -9.795 3.597 2.381 1.00 98.25 110 SER A N 1
ATOM 886 C CA . SER A 1 110 ? -11.196 3.717 1.976 1.00 98.25 110 SER A CA 1
ATOM 887 C C . SER A 1 110 ? -12.085 2.961 2.964 1.00 98.25 110 SER A C 1
ATOM 889 O O . SER A 1 110 ? -11.643 1.993 3.579 1.00 98.25 110 SER A O 1
ATOM 891 N N . ASP A 1 111 ? -13.345 3.375 3.087 1.00 97.81 111 ASP A N 1
ATOM 892 C CA . ASP A 1 111 ? -14.375 2.633 3.830 1.00 97.81 111 ASP A CA 1
ATOM 893 C C . ASP A 1 111 ? -15.368 1.922 2.891 1.00 97.81 111 ASP A C 1
ATOM 895 O O . ASP A 1 111 ? -16.085 1.011 3.308 1.00 97.81 111 ASP A O 1
ATOM 899 N N . ASP A 1 112 ? -15.392 2.293 1.605 1.00 96.81 112 ASP A N 1
ATOM 900 C CA . ASP A 1 112 ? -16.305 1.739 0.597 1.00 96.81 112 ASP A CA 1
ATOM 901 C C . ASP A 1 112 ? -15.601 0.908 -0.492 1.00 96.81 112 ASP A C 1
ATOM 903 O O . ASP A 1 112 ? -16.266 0.248 -1.291 1.00 96.81 112 ASP A O 1
ATOM 907 N N . GLY A 1 113 ? -14.266 0.910 -0.514 1.00 96.56 113 GLY A N 1
ATOM 908 C CA . GLY A 1 113 ? -13.445 0.177 -1.478 1.00 96.56 113 GLY A CA 1
ATOM 909 C C . GLY A 1 113 ? -13.384 0.819 -2.869 1.00 96.56 113 GLY A C 1
ATOM 910 O O . GLY A 1 113 ? -12.822 0.225 -3.787 1.00 96.56 113 GLY A O 1
ATOM 911 N N . THR A 1 114 ? -13.940 2.021 -3.044 1.00 96.31 114 THR A N 1
ATOM 912 C CA . THR A 1 114 ? -14.030 2.729 -4.333 1.00 96.31 114 THR A CA 1
ATOM 913 C C . THR A 1 114 ? -13.484 4.156 -4.280 1.00 96.31 114 THR A C 1
ATOM 915 O O . THR A 1 114 ? -12.738 4.555 -5.176 1.00 96.31 114 THR A O 1
ATOM 918 N N . HIS A 1 115 ? -13.773 4.912 -3.221 1.00 96.81 115 HIS A N 1
ATOM 919 C CA . HIS A 1 115 ? -13.259 6.258 -2.994 1.00 96.81 115 HIS A CA 1
ATOM 920 C C . HIS A 1 115 ? -12.129 6.199 -1.978 1.00 96.81 115 HIS A C 1
ATOM 922 O O . HIS A 1 115 ? -12.329 5.795 -0.833 1.00 96.81 115 HIS A O 1
ATOM 928 N N . PHE A 1 116 ? -10.937 6.607 -2.398 1.00 97.44 116 PHE A N 1
ATOM 929 C CA . PHE A 1 116 ? -9.732 6.498 -1.587 1.00 97.44 116 PHE A CA 1
ATOM 930 C C . PHE A 1 116 ? -9.178 7.868 -1.218 1.00 97.44 116 PHE A C 1
ATOM 932 O O . PHE A 1 116 ? -9.075 8.757 -2.065 1.00 97.44 116 PHE A O 1
ATOM 939 N N . THR A 1 117 ? -8.759 7.995 0.036 1.00 97.19 117 THR A N 1
ATOM 940 C CA . THR A 1 117 ? -8.120 9.192 0.582 1.00 97.19 117 THR A CA 1
ATOM 941 C C . THR A 1 117 ? -6.650 8.908 0.848 1.00 97.19 117 THR A C 1
ATOM 943 O O . THR A 1 117 ? -6.316 7.944 1.534 1.00 97.19 117 THR A O 1
ATOM 946 N N . THR A 1 118 ? -5.760 9.755 0.331 1.00 96.50 118 THR A N 1
ATOM 947 C CA . THR A 1 118 ? -4.322 9.680 0.623 1.00 96.50 118 THR A CA 1
ATOM 948 C C . THR A 1 118 ? -4.025 10.142 2.042 1.00 96.50 118 THR A C 1
ATOM 950 O O . THR A 1 118 ? -4.444 11.228 2.439 1.00 96.50 118 THR A O 1
ATOM 953 N N . VAL A 1 119 ? -3.268 9.331 2.785 1.00 96.06 119 VAL A N 1
ATOM 954 C CA . VAL A 1 119 ? -2.800 9.656 4.142 1.00 96.06 119 VAL A CA 1
ATOM 955 C C . VAL A 1 119 ? -1.301 9.948 4.194 1.00 96.06 119 VAL A C 1
ATOM 957 O O . VAL A 1 119 ? -0.858 10.731 5.028 1.00 96.06 119 VAL A O 1
ATOM 960 N N . ALA A 1 120 ? -0.518 9.351 3.296 1.00 96.62 120 ALA A N 1
ATOM 961 C CA . ALA A 1 120 ? 0.926 9.520 3.266 1.00 96.62 120 ALA A CA 1
ATOM 962 C C . ALA A 1 120 ? 1.477 9.317 1.856 1.00 96.62 120 ALA A C 1
ATOM 964 O O . ALA A 1 120 ? 0.903 8.569 1.062 1.00 96.62 120 ALA A O 1
ATOM 965 N N . SER A 1 121 ? 2.603 9.966 1.580 1.00 97.62 121 SER A N 1
ATOM 966 C CA . SER A 1 121 ? 3.313 9.889 0.308 1.00 97.62 121 SER A CA 1
ATOM 967 C C . SER A 1 121 ? 4.806 9.759 0.569 1.00 97.62 121 SER A C 1
ATOM 969 O O . SER A 1 121 ? 5.345 10.465 1.423 1.00 97.62 121 SER A O 1
ATOM 971 N N . TRP A 1 122 ? 5.469 8.905 -0.201 1.00 98.31 122 TRP A N 1
ATOM 972 C CA . TRP A 1 122 ? 6.919 8.761 -0.219 1.00 98.31 122 TRP A CA 1
ATOM 973 C C . TRP A 1 122 ? 7.404 8.895 -1.654 1.00 98.31 122 TRP A C 1
ATOM 975 O O . TRP A 1 122 ? 6.729 8.453 -2.582 1.00 98.31 122 TRP A O 1
ATOM 985 N N . SER A 1 123 ? 8.552 9.541 -1.824 1.00 98.19 123 SER A N 1
ATOM 986 C CA . SER A 1 123 ? 9.129 9.806 -3.138 1.00 98.19 123 SER A CA 1
ATOM 987 C C . SER A 1 123 ? 10.649 9.766 -3.099 1.00 98.19 123 SER A C 1
ATOM 989 O O . SER A 1 123 ? 11.243 10.141 -2.083 1.00 98.19 123 SER A O 1
ATOM 991 N N . GLY A 1 124 ? 11.272 9.388 -4.212 1.00 97.81 124 GLY A N 1
ATOM 992 C CA . GLY A 1 124 ? 12.724 9.312 -4.363 1.00 97.81 124 GLY A CA 1
ATOM 993 C C . GLY A 1 124 ? 13.364 8.213 -3.513 1.00 97.81 124 GLY A C 1
ATOM 994 O O . GLY A 1 124 ? 14.531 8.331 -3.126 1.00 97.81 124 GLY A O 1
ATOM 995 N N . ILE A 1 125 ? 12.609 7.163 -3.171 1.00 98.25 125 ILE A N 1
ATOM 996 C CA . ILE A 1 125 ? 13.135 6.029 -2.410 1.00 98.25 125 ILE A CA 1
ATOM 997 C C . ILE A 1 125 ? 13.998 5.173 -3.337 1.00 98.25 125 ILE A C 1
ATOM 999 O O . ILE A 1 125 ? 13.496 4.367 -4.115 1.00 98.25 125 ILE A O 1
ATOM 1003 N N . ASN A 1 126 ? 15.315 5.344 -3.241 1.00 96.56 126 ASN A N 1
ATOM 1004 C CA . ASN A 1 126 ? 16.267 4.714 -4.157 1.00 96.56 126 ASN A CA 1
ATOM 1005 C C . ASN A 1 126 ? 17.319 3.833 -3.455 1.00 96.56 126 ASN A C 1
ATOM 1007 O O . ASN A 1 126 ? 18.275 3.373 -4.070 1.00 96.56 126 ASN A O 1
ATOM 1011 N N . ASP A 1 127 ? 17.162 3.597 -2.156 1.00 97.25 127 ASP A N 1
ATOM 1012 C CA . ASP A 1 127 ? 18.091 2.864 -1.290 1.00 97.25 127 ASP A CA 1
ATOM 1013 C C . ASP A 1 127 ? 17.533 1.483 -0.883 1.00 97.25 127 ASP A C 1
ATOM 1015 O O . ASP A 1 127 ? 17.685 1.023 0.253 1.00 97.25 127 ASP A O 1
ATOM 1019 N N . TRP A 1 128 ? 16.819 0.830 -1.800 1.00 98.19 128 TRP A N 1
ATOM 1020 C CA . TRP A 1 128 ? 16.309 -0.528 -1.615 1.00 98.19 128 TRP A CA 1
ATOM 1021 C C . TRP A 1 128 ? 17.430 -1.567 -1.662 1.00 98.19 128 TRP A C 1
ATOM 1023 O O . TRP A 1 128 ? 18.332 -1.494 -2.493 1.00 98.19 128 TRP A O 1
ATOM 1033 N N . ILE A 1 129 ? 17.343 -2.572 -0.791 1.00 97.62 129 ILE A N 1
ATOM 1034 C CA . ILE A 1 129 ? 18.245 -3.726 -0.767 1.00 97.62 129 ILE A CA 1
ATOM 1035 C C . ILE A 1 129 ? 17.368 -4.975 -0.827 1.00 97.62 129 ILE A C 1
ATOM 1037 O O . ILE A 1 129 ? 16.509 -5.164 0.031 1.00 97.62 129 ILE A O 1
ATOM 1041 N N . GLY A 1 130 ? 17.564 -5.818 -1.845 1.00 96.94 130 GLY A N 1
ATOM 1042 C CA . GLY A 1 130 ? 16.776 -7.041 -2.021 1.00 96.94 130 GLY A CA 1
ATOM 1043 C C . GLY A 1 130 ? 16.850 -7.953 -0.796 1.00 96.94 130 GLY A C 1
ATOM 1044 O O . GLY A 1 130 ? 17.937 -8.208 -0.278 1.00 96.94 130 GLY A O 1
ATOM 1045 N N . GLY A 1 131 ? 15.694 -8.425 -0.327 1.00 94.69 131 GLY A N 1
ATOM 1046 C CA . GLY A 1 131 ? 15.598 -9.260 0.873 1.00 94.69 131 GLY A CA 1
ATOM 1047 C C . GLY A 1 131 ? 15.792 -8.519 2.204 1.00 94.69 131 GLY A C 1
ATOM 1048 O O . GLY A 1 131 ? 15.781 -9.169 3.247 1.00 94.69 131 GLY A O 1
ATOM 1049 N N . LEU A 1 132 ? 15.954 -7.190 2.198 1.00 97.75 132 LEU A N 1
ATOM 1050 C CA . LEU A 1 132 ? 15.983 -6.368 3.407 1.00 97.75 132 LEU A CA 1
ATOM 1051 C C . LEU A 1 132 ? 14.697 -5.548 3.516 1.00 97.75 132 LEU A C 1
ATOM 1053 O O . LEU A 1 132 ? 14.375 -4.750 2.638 1.00 97.75 132 LEU A O 1
ATOM 1057 N N . GLU A 1 133 ? 13.989 -5.721 4.624 1.00 97.50 133 GLU A N 1
ATOM 1058 C CA . GLU A 1 133 ? 12.766 -4.982 4.916 1.00 97.50 133 GLU A CA 1
ATOM 1059 C C . GLU A 1 133 ? 13.028 -3.471 5.029 1.00 97.50 133 GLU A C 1
ATOM 1061 O O . GLU A 1 133 ? 14.036 -3.035 5.592 1.00 97.50 133 GLU A O 1
ATOM 1066 N N . LYS A 1 134 ? 12.086 -2.661 4.540 1.00 98.56 134 LYS A N 1
ATOM 1067 C CA . LYS A 1 134 ? 12.069 -1.205 4.716 1.00 98.56 134 LYS A CA 1
ATOM 1068 C C . LYS A 1 134 ? 10.767 -0.781 5.389 1.00 98.56 134 LYS A C 1
ATOM 1070 O O . LYS A 1 134 ? 9.694 -1.273 5.039 1.00 98.56 134 LYS A O 1
ATOM 1075 N N . LEU A 1 135 ? 10.881 0.119 6.364 1.00 98.38 135 LEU A N 1
ATOM 1076 C CA . LEU A 1 135 ? 9.772 0.601 7.186 1.00 98.38 135 LEU A CA 1
ATOM 1077 C C . LEU A 1 135 ? 9.399 2.030 6.802 1.00 98.38 135 LEU A C 1
ATOM 1079 O O . LEU A 1 135 ? 10.271 2.881 6.616 1.00 98.38 135 LEU A O 1
ATOM 1083 N N . PHE A 1 136 ? 8.100 2.294 6.751 1.00 98.50 136 PHE A N 1
ATOM 1084 C CA . PHE A 1 136 ? 7.534 3.597 6.445 1.00 98.50 136 PHE A CA 1
ATOM 1085 C C . PHE A 1 136 ? 6.532 3.975 7.529 1.00 98.50 136 PHE A C 1
ATOM 1087 O O . PHE A 1 136 ? 5.438 3.417 7.609 1.00 98.50 136 PHE A O 1
ATOM 1094 N N . VAL A 1 137 ? 6.916 4.929 8.376 1.00 97.81 137 VAL A N 1
ATOM 1095 C CA . VAL A 1 137 ? 6.039 5.454 9.426 1.00 97.81 137 VAL A CA 1
ATOM 1096 C C . VAL A 1 137 ? 4.990 6.357 8.793 1.00 97.81 137 VAL A C 1
ATOM 1098 O O . VAL A 1 137 ? 5.324 7.293 8.062 1.00 97.81 137 VAL A O 1
ATOM 1101 N N . VAL A 1 138 ? 3.725 6.087 9.096 1.00 96.56 138 VAL A N 1
ATOM 1102 C CA . VAL A 1 138 ? 2.605 6.904 8.641 1.00 96.56 138 VAL A CA 1
ATOM 1103 C C . VAL A 1 138 ? 2.491 8.113 9.575 1.00 96.56 138 VAL A C 1
ATOM 1105 O O . VAL A 1 138 ? 2.362 7.929 10.788 1.00 96.56 138 VAL A O 1
ATOM 1108 N N . PRO A 1 139 ? 2.576 9.352 9.059 1.00 90.12 139 PRO A N 1
ATOM 1109 C CA . PRO A 1 139 ? 2.442 10.539 9.886 1.00 90.12 139 PRO A CA 1
ATOM 1110 C C . PRO A 1 139 ? 1.049 10.592 10.513 1.00 90.12 139 PRO A C 1
ATOM 1112 O O . PRO A 1 139 ? 0.044 10.307 9.858 1.00 90.12 139 PRO A O 1
ATOM 1115 N N . ASP A 1 140 ? 0.983 11.002 11.778 1.00 79.56 140 ASP A N 1
ATOM 1116 C CA . ASP A 1 140 ? -0.299 11.306 12.399 1.00 79.56 140 ASP A CA 1
ATOM 1117 C C . ASP A 1 140 ? -1.013 12.417 11.615 1.00 79.56 140 ASP A C 1
ATOM 1119 O O . ASP A 1 140 ? -0.364 13.366 11.153 1.00 79.56 140 ASP A O 1
ATOM 1123 N N . PRO A 1 141 ? -2.353 12.355 11.485 1.00 65.56 141 PRO A N 1
ATOM 1124 C CA . PRO A 1 141 ? -3.093 13.474 10.937 1.00 65.56 141 PRO A CA 1
ATOM 1125 C C . PRO A 1 141 ? -2.804 14.711 11.796 1.00 65.56 141 PRO A C 1
ATOM 1127 O O . PRO A 1 141 ? -2.681 14.589 13.023 1.00 65.56 141 PRO A O 1
ATOM 1130 N N . PRO A 1 142 ? -2.707 15.907 11.188 1.00 57.03 142 PRO A N 1
ATOM 1131 C CA . PRO A 1 142 ? -2.522 17.126 11.956 1.00 57.03 142 PRO A CA 1
ATOM 1132 C C . PRO A 1 142 ? -3.615 17.213 13.032 1.00 57.03 142 PRO A C 1
ATOM 1134 O O . PRO A 1 142 ? -4.768 16.855 12.758 1.00 57.03 142 PRO A O 1
ATOM 1137 N N . PRO A 1 143 ? -3.284 17.659 14.260 1.00 59.00 143 PRO A N 1
ATOM 1138 C CA . PRO A 1 143 ? -4.293 17.832 15.292 1.00 59.00 143 PRO A CA 1
ATOM 1139 C C . PRO A 1 143 ? -5.407 18.742 14.756 1.00 59.00 143 PRO A C 1
ATOM 1141 O O . PRO A 1 143 ? -5.117 19.651 13.967 1.00 59.00 143 PRO A O 1
ATOM 1144 N N . PRO A 1 144 ? -6.673 18.533 15.170 1.00 63.38 144 PRO A N 1
ATOM 1145 C CA . PRO A 1 144 ? -7.746 19.443 14.800 1.00 63.38 144 PRO A CA 1
ATOM 1146 C C . PRO A 1 144 ? -7.312 20.876 15.123 1.00 63.38 144 PRO A C 1
ATOM 1148 O O . PRO A 1 144 ? -6.663 21.078 16.159 1.00 63.38 144 PRO A O 1
ATOM 1151 N N . PRO A 1 145 ? -7.650 21.874 14.283 1.00 70.56 145 PRO A N 1
ATOM 1152 C CA . PRO A 1 145 ? -7.392 23.258 14.638 1.00 70.56 145 PRO A CA 1
ATOM 1153 C C . PRO A 1 145 ? -7.973 23.492 16.028 1.00 70.56 145 PRO A C 1
ATOM 1155 O O . PRO A 1 145 ? -9.132 23.154 16.289 1.00 70.56 145 PRO A O 1
ATOM 1158 N N . THR A 1 146 ? -7.149 24.003 16.943 1.00 74.06 146 THR A N 1
ATOM 1159 C CA . THR A 1 146 ? -7.634 24.362 18.269 1.00 74.06 146 THR A CA 1
ATOM 1160 C C . THR A 1 146 ? -8.820 25.301 18.071 1.00 74.06 146 THR A C 1
ATOM 1162 O O . THR A 1 146 ? -8.693 26.282 17.327 1.00 74.06 146 THR A O 1
ATOM 1165 N N . PRO A 1 147 ? -9.996 25.013 18.664 1.00 75.69 147 PRO A N 1
ATOM 1166 C CA . PRO A 1 147 ? -11.090 25.962 18.597 1.00 75.69 147 PRO A CA 1
ATOM 1167 C C . PRO A 1 147 ? -10.562 27.307 19.113 1.00 75.69 147 PRO A C 1
ATOM 1169 O O . PRO A 1 147 ? -9.752 27.315 20.053 1.00 75.69 147 PRO A O 1
ATOM 1172 N N . PRO A 1 148 ? -10.957 28.438 18.497 1.00 77.81 148 PRO A N 1
ATOM 1173 C CA . PRO A 1 148 ? -10.537 29.743 18.979 1.00 77.81 148 PRO A CA 1
ATOM 1174 C C . PRO A 1 148 ? -10.833 29.809 20.478 1.00 77.81 148 PRO A C 1
ATOM 1176 O O . PRO A 1 148 ? -11.865 29.272 20.899 1.00 77.81 148 PRO A O 1
ATOM 1179 N N . PRO A 1 149 ? -9.948 30.412 21.292 1.00 74.12 149 PRO A N 1
ATOM 1180 C CA . PRO A 1 149 ? -10.178 30.502 22.721 1.00 74.12 149 PRO A CA 1
ATOM 1181 C C . PRO A 1 149 ? -11.561 31.107 22.921 1.00 74.12 149 PRO A C 1
ATOM 1183 O O . PRO A 1 149 ? -11.797 32.264 22.571 1.00 74.12 149 PRO A O 1
ATOM 1186 N N . THR A 1 150 ? -12.496 30.310 23.437 1.00 66.88 150 THR A N 1
ATOM 1187 C CA . THR A 1 150 ? -13.786 30.838 23.844 1.00 66.88 150 THR A CA 1
ATOM 1188 C C . THR A 1 150 ? -13.459 31.806 24.961 1.00 66.88 150 THR A C 1
ATOM 1190 O O . THR A 1 150 ? -13.032 31.377 26.034 1.00 66.88 150 THR A O 1
ATOM 1193 N N . THR A 1 151 ? -13.580 33.109 24.721 1.00 64.12 151 THR A N 1
ATOM 1194 C CA . THR A 1 151 ? -13.608 34.066 25.818 1.00 64.12 151 THR A CA 1
ATOM 1195 C C . THR A 1 151 ? -14.790 33.651 26.687 1.00 64.12 151 THR A C 1
ATOM 1197 O O . THR A 1 151 ? -15.929 33.714 26.217 1.00 64.12 151 THR A O 1
ATOM 1200 N N . PRO A 1 152 ? -14.573 33.167 27.926 1.00 65.00 152 PRO A N 1
ATOM 1201 C CA . PRO A 1 152 ? -15.699 32.946 28.809 1.00 65.00 152 PRO A CA 1
ATOM 1202 C C . PRO A 1 152 ? -16.400 34.302 28.965 1.00 65.00 152 PRO A C 1
ATOM 1204 O O . PRO A 1 152 ? -15.708 35.309 29.156 1.00 65.00 152 PRO A O 1
ATOM 1207 N N . PRO A 1 153 ? -17.742 34.372 28.895 1.00 60.91 153 PRO A N 1
ATOM 1208 C CA . PRO A 1 153 ? -18.463 35.637 29.037 1.00 60.91 153 PRO A CA 1
ATOM 1209 C C . PRO A 1 153 ? -18.191 36.329 30.385 1.00 60.91 153 PRO A C 1
ATOM 1211 O O . PRO A 1 153 ? -18.488 37.509 30.534 1.00 60.91 153 PRO A O 1
ATOM 1214 N N . TRP A 1 154 ? -17.567 35.631 31.344 1.00 56.53 154 TRP A N 1
ATOM 1215 C CA . TRP A 1 154 ? -17.193 36.151 32.652 1.00 56.53 154 TRP A CA 1
ATOM 1216 C C . TRP A 1 154 ? -15.794 35.649 33.048 1.00 56.53 154 TRP A C 1
ATOM 1218 O O . TRP A 1 154 ? -15.600 34.462 33.303 1.00 56.53 154 TRP A O 1
ATOM 1228 N N . GLN A 1 155 ? -14.805 36.546 33.124 1.00 54.00 155 GLN A N 1
ATOM 1229 C CA . GLN A 1 155 ? -13.546 36.270 33.827 1.00 54.00 155 GLN A CA 1
ATOM 1230 C C . GLN A 1 155 ? -13.721 36.626 35.308 1.00 54.00 155 GLN A C 1
ATOM 1232 O O . GLN A 1 155 ? -13.862 37.801 35.651 1.00 54.00 155 GLN A O 1
ATOM 1237 N N . PHE A 1 156 ? -13.651 35.640 36.203 1.00 51.84 156 PHE A N 1
ATOM 1238 C CA . PHE A 1 156 ? -13.448 35.912 37.625 1.00 51.84 156 PHE A CA 1
ATOM 1239 C C . PHE A 1 156 ? -11.994 36.343 37.831 1.00 51.84 156 PHE A C 1
ATOM 1241 O O . PHE A 1 156 ? -11.077 35.529 37.745 1.00 51.84 156 PHE A O 1
ATOM 1248 N N . ARG A 1 157 ? -11.759 37.633 38.096 1.00 53.94 157 ARG A N 1
ATOM 1249 C CA . ARG A 1 157 ? -10.478 38.086 38.650 1.00 53.94 157 ARG A CA 1
ATOM 1250 C C . ARG A 1 157 ? -10.598 38.138 40.163 1.00 53.94 157 ARG A C 1
ATOM 1252 O O . ARG A 1 157 ? -11.225 39.040 40.710 1.00 53.94 157 ARG A O 1
ATOM 1259 N N . CYS A 1 158 ? -9.980 37.177 40.835 1.00 49.84 158 CYS A N 1
ATOM 1260 C CA . CYS A 1 158 ? -9.777 37.233 42.273 1.00 49.84 158 CYS A CA 1
ATOM 1261 C C . CYS A 1 158 ? -8.538 38.097 42.540 1.00 49.84 158 CYS A C 1
ATOM 1263 O O . CYS A 1 158 ? -7.416 37.662 42.302 1.00 49.84 158 CYS A O 1
ATOM 1265 N N . SER A 1 159 ? -8.733 39.313 43.041 1.00 50.22 159 SER A N 1
ATOM 1266 C CA . SER A 1 159 ? -7.692 40.068 43.743 1.00 50.22 159 SER A CA 1
ATOM 1267 C C . SER A 1 159 ? -8.184 40.267 45.173 1.00 50.22 159 SER A C 1
ATOM 1269 O O . SER A 1 159 ? -9.232 40.874 45.385 1.00 50.22 159 SER A O 1
ATOM 1271 N N . GLY A 1 160 ? -7.489 39.681 46.151 1.00 59.09 160 GLY A N 1
ATOM 1272 C CA . GLY A 1 160 ? -7.736 39.956 47.572 1.00 59.09 160 GLY A CA 1
ATOM 1273 C C . GLY A 1 160 ? -9.051 39.428 48.169 1.00 59.09 160 GLY A C 1
ATOM 1274 O O . GLY A 1 160 ? -9.601 40.063 49.062 1.00 59.09 160 GLY A O 1
ATOM 1275 N N . GLY A 1 161 ? -9.573 38.282 47.713 1.00 54.84 161 GLY A N 1
ATOM 1276 C CA . GLY A 1 161 ? -10.630 37.559 48.444 1.00 54.84 161 GLY A CA 1
ATOM 1277 C C . GLY A 1 161 ? -12.050 38.147 48.385 1.00 54.84 161 GLY A C 1
ATOM 1278 O O . GLY A 1 161 ? -12.892 37.756 49.190 1.00 54.84 161 GLY A O 1
ATOM 1279 N N . ARG A 1 162 ? -12.364 39.045 47.439 1.00 57.09 162 ARG A N 1
ATOM 1280 C CA . ARG A 1 162 ? -13.752 39.461 47.149 1.00 57.09 162 ARG A CA 1
ATOM 1281 C C . ARG A 1 162 ? -14.141 39.162 45.703 1.00 57.09 162 ARG A C 1
ATOM 1283 O O . ARG A 1 162 ? -13.457 39.575 44.773 1.00 57.09 162 ARG A O 1
ATOM 1290 N N . VAL A 1 163 ? -15.274 38.481 45.528 1.00 52.56 163 VAL A N 1
ATOM 1291 C CA . VAL A 1 163 ? -15.925 38.271 44.227 1.00 52.56 163 VAL A CA 1
ATOM 1292 C C . VAL A 1 163 ? -16.703 39.541 43.870 1.00 52.56 163 VAL A C 1
ATOM 1294 O O . VAL A 1 163 ? -17.648 39.906 44.565 1.00 52.56 163 VAL A O 1
ATOM 1297 N N . LEU A 1 164 ? -16.295 40.235 42.806 1.00 53.22 164 LEU A N 1
ATOM 1298 C CA . LEU A 1 164 ? -17.016 41.380 42.241 1.00 53.22 164 LEU A CA 1
ATOM 1299 C C . LEU A 1 164 ? -17.781 40.924 40.995 1.00 53.22 164 LEU A C 1
ATOM 1301 O O . LEU A 1 164 ? -17.173 40.623 39.969 1.00 53.22 164 LEU A O 1
ATOM 1305 N N . TRP A 1 165 ? -19.112 40.910 41.068 1.00 45.31 165 TRP A N 1
ATOM 1306 C CA . TRP A 1 165 ? -19.969 40.758 39.893 1.00 45.31 165 TRP A CA 1
ATOM 1307 C C . TRP A 1 165 ? -19.986 42.081 39.122 1.00 45.31 165 TRP A C 1
ATOM 1309 O O . TRP A 1 165 ? -20.573 43.059 39.580 1.00 45.31 165 TRP A O 1
ATOM 1319 N N . ARG A 1 166 ? -19.352 42.139 37.949 1.00 52.56 166 ARG A N 1
ATOM 1320 C CA . ARG A 1 166 ? -19.651 43.181 36.957 1.00 52.56 166 ARG A CA 1
ATOM 1321 C C . ARG A 1 166 ? -20.384 42.520 35.800 1.00 52.56 166 ARG A C 1
ATOM 1323 O O . ARG A 1 166 ? -19.748 41.937 34.933 1.00 52.56 166 ARG A O 1
ATOM 1330 N N . GLY A 1 167 ? -21.714 42.579 35.826 1.00 47.44 167 GLY A N 1
ATOM 1331 C CA . GLY A 1 167 ? -22.532 42.275 34.655 1.00 47.44 167 GLY A CA 1
ATOM 1332 C C . GLY A 1 167 ? -22.319 43.340 33.575 1.00 47.44 167 GLY A C 1
ATOM 1333 O O . GLY A 1 167 ? -22.210 44.522 33.902 1.00 47.44 167 GLY A O 1
ATOM 1334 N N . ASN A 1 168 ? -22.267 42.943 32.302 1.00 52.16 168 ASN A N 1
ATOM 1335 C CA . ASN A 1 168 ? -22.486 43.884 31.202 1.00 52.16 168 ASN A CA 1
ATOM 1336 C C . ASN A 1 168 ? -23.908 44.466 31.322 1.00 52.16 168 ASN A C 1
ATOM 1338 O O . ASN A 1 168 ? -24.829 43.713 31.656 1.00 52.16 168 ASN A O 1
ATOM 1342 N N . PRO A 1 169 ? -24.121 45.768 31.051 1.00 54.16 169 PRO A N 1
ATOM 1343 C CA . PRO A 1 169 ? -25.471 46.303 30.970 1.00 54.16 169 PRO A CA 1
ATOM 1344 C C . PRO A 1 169 ? -26.246 45.574 29.866 1.00 54.16 169 PRO A C 1
ATOM 1346 O O . PRO A 1 169 ? -25.705 45.314 28.789 1.00 54.16 169 PRO A O 1
ATOM 1349 N N . LEU A 1 170 ? -27.505 45.230 30.151 1.00 55.19 170 LEU A N 1
ATOM 1350 C CA . LEU A 1 170 ? -28.438 44.695 29.160 1.00 55.19 170 LEU A CA 1
ATOM 1351 C C . LEU A 1 170 ? -28.518 45.654 27.957 1.00 55.19 170 LEU A C 1
ATOM 1353 O O . LEU A 1 170 ? -28.490 46.872 28.159 1.00 55.19 170 LEU A O 1
ATOM 1357 N N . PRO A 1 171 ? -28.631 45.149 26.716 1.00 53.22 171 PRO A N 1
ATOM 1358 C CA . PRO A 1 171 ? -28.860 46.010 25.569 1.00 53.22 171 PRO A CA 1
ATOM 1359 C C . PRO A 1 171 ? -30.217 46.701 25.737 1.00 53.22 171 PRO A C 1
ATOM 1361 O O . PRO A 1 171 ? -31.232 46.051 25.987 1.00 53.22 171 PRO A O 1
ATOM 1364 N N . ASN A 1 172 ? -30.222 48.030 25.630 1.00 49.72 172 ASN A N 1
ATOM 1365 C CA . ASN A 1 172 ? -31.441 48.828 25.659 1.00 49.72 172 ASN A CA 1
ATOM 1366 C C . ASN A 1 172 ? -32.355 48.389 24.509 1.00 49.72 172 ASN A C 1
ATOM 1368 O O . ASN A 1 172 ? -32.070 48.672 23.347 1.00 49.72 172 ASN A O 1
ATOM 1372 N N . GLY A 1 173 ? -33.450 47.712 24.848 1.00 51.28 173 GLY A N 1
ATOM 1373 C CA . GLY A 1 173 ? -34.556 47.487 23.930 1.00 51.28 173 GLY A CA 1
ATOM 1374 C C . GLY A 1 173 ? -35.246 48.807 23.587 1.00 51.28 173 GLY A C 1
ATOM 1375 O O . GLY A 1 173 ? -35.579 49.597 24.476 1.00 51.28 173 GLY A O 1
ATOM 1376 N N . ARG A 1 174 ? -35.458 49.026 22.292 1.00 42.81 174 ARG A N 1
ATOM 1377 C CA . ARG A 1 174 ? -36.563 49.801 21.730 1.00 42.81 174 ARG A CA 1
ATOM 1378 C C . ARG A 1 174 ? -37.214 48.953 20.655 1.00 42.81 174 ARG A C 1
ATOM 1380 O O . ARG A 1 174 ? -36.448 48.272 19.939 1.00 42.81 174 ARG A O 1
#

Foldseek 3Di:
DDFFFKKKKQFQAALQGQWDKAKFQEKFFAQDDVHDGPLPPWQKAKPACRVCRCRHRVPGSVDMDMRRGGSRGIMMMIGCDPPRTGHGFKMKTAGQAQRRHGQKIFMWGDRVVPDIDTQDIHHRPRPDGHRDMDMDGGDDDPPDPDDDPPPDQDDQDDDPPDTDDDDDDDPDDD

Secondary structure (DSSP, 8-state):
---BSEEEEEEEEETTBTTS--EEEEEEEESSTT--B---SSEEEESS-GGGGGGGSSS-TT--EE--S-GGGEEEEEE--TT--B---EEEEEES-STTSEEEEEEEEESSSSS-EEEEEE-------TT--EEEEPPPPPPPPPPP----S-----STT-----PPPPP---

Sequence (174 aa):
MLPHRYWRIHITQSTFGATMQVCLYEVEMRGTIGGPDQCDGGVASASHRNDRAYRLFDNNPSEYWINGGPSEDSWFQYDFGAGHDVIVAEIKMLPRGWEESPEDFVLQWSDDGTHFTTVASWSGINDWIGGLEKLFVVPDPPPPPTPPPTTPPWQFRCSGGRVLWRGNPLPNGR

pLDDT: mean 89.4, std 16.17, range [42.81, 98.88]